Protein AF-A0A7I9VJW5-F1 (afdb_monomer_lite)

Radius of gyration: 20.38 Å; chains: 1; bounding box: 46×22×80 Å

Sequence (158 aa):
MTQLGPAQVALFLAQQGEELVRIWRLARATARPEVFPGLLDGVVAEFFARAGELLARGAPAAEVWRGLGGVVRWPTTVDAAELDAEWVLVEQVLAATCESVNAAPEVSGWLLDAVGGCRLGLRELWKPGAAPEAIVTALVFSSVAPPPSRHGEDDTVS

Structure (mmCIF, N/CA/C/O backbone):
data_AF-A0A7I9VJW5-F1
#
_entry.id   AF-A0A7I9VJW5-F1
#
loop_
_atom_site.group_PDB
_atom_site.id
_atom_site.type_symbol
_atom_site.label_atom_id
_atom_site.label_alt_id
_atom_site.label_comp_id
_atom_site.label_asym_id
_atom_site.label_entity_id
_atom_site.label_seq_id
_atom_site.pdbx_PDB_ins_code
_atom_site.Cartn_x
_atom_site.Cartn_y
_atom_site.Cartn_z
_atom_site.occupancy
_atom_site.B_iso_or_equiv
_atom_site.auth_seq_id
_atom_site.auth_comp_id
_atom_site.auth_asym_id
_atom_site.auth_atom_id
_atom_site.pdbx_PDB_model_num
ATOM 1 N N . MET A 1 1 ? 20.636 9.705 -15.301 1.00 67.19 1 MET A N 1
ATOM 2 C CA . MET A 1 1 ? 20.362 8.526 -14.452 1.00 67.19 1 MET A CA 1
ATOM 3 C C . MET A 1 1 ? 19.255 7.737 -15.125 1.00 67.19 1 MET A C 1
ATOM 5 O O . MET A 1 1 ? 18.286 8.355 -15.545 1.00 67.19 1 MET A O 1
ATOM 9 N N . THR A 1 2 ? 19.424 6.430 -15.320 1.00 89.12 2 THR A N 1
ATOM 10 C CA . THR A 1 2 ? 18.391 5.583 -15.943 1.00 89.12 2 THR A CA 1
ATOM 11 C C . THR A 1 2 ? 17.266 5.349 -14.940 1.00 89.12 2 THR A C 1
ATOM 13 O O . THR A 1 2 ? 17.545 5.069 -13.774 1.00 89.12 2 THR A O 1
ATOM 16 N N . GLN A 1 3 ? 16.015 5.512 -15.366 1.00 95.75 3 GLN A N 1
ATOM 17 C CA . GLN A 1 3 ? 14.849 5.269 -14.516 1.00 95.75 3 GLN A CA 1
ATOM 18 C C . GLN A 1 3 ? 14.603 3.767 -14.342 1.00 95.75 3 GLN A C 1
ATOM 20 O O . GLN A 1 3 ? 14.854 2.985 -15.263 1.00 95.75 3 GLN A O 1
ATOM 25 N N . LEU A 1 4 ? 14.131 3.361 -13.162 1.00 97.19 4 LEU A N 1
ATOM 26 C CA . LEU A 1 4 ? 13.785 1.968 -12.886 1.00 97.19 4 LEU A CA 1
ATOM 27 C C . LEU A 1 4 ? 12.374 1.649 -13.386 1.00 97.19 4 LEU A C 1
ATOM 29 O O . LEU A 1 4 ? 11.415 2.341 -13.050 1.00 97.19 4 LEU A O 1
ATOM 33 N N . GLY A 1 5 ? 12.261 0.586 -14.180 1.00 97.25 5 GLY A N 1
ATOM 34 C CA . GLY A 1 5 ? 10.990 0.098 -14.705 1.00 97.25 5 GLY A CA 1
ATOM 35 C C . GLY A 1 5 ? 10.244 -0.833 -13.736 1.00 97.25 5 GLY A C 1
ATOM 36 O O . GLY A 1 5 ? 10.722 -1.102 -12.627 1.00 97.25 5 GLY A O 1
ATOM 37 N N . PRO A 1 6 ? 9.088 -1.374 -14.166 1.00 97.25 6 PRO A N 1
ATOM 38 C CA . PRO A 1 6 ? 8.205 -2.180 -13.321 1.00 97.25 6 PRO A CA 1
ATOM 39 C C . PRO A 1 6 ? 8.900 -3.369 -12.652 1.00 97.25 6 PRO A C 1
ATOM 41 O O . PRO A 1 6 ? 8.734 -3.580 -11.457 1.00 97.25 6 PRO A O 1
ATOM 44 N N . ALA A 1 7 ? 9.726 -4.118 -13.389 1.00 97.06 7 ALA A N 1
ATOM 45 C CA . ALA A 1 7 ? 10.392 -5.310 -12.863 1.00 97.06 7 ALA A CA 1
ATOM 46 C C . ALA A 1 7 ? 11.398 -4.981 -11.746 1.00 97.06 7 ALA A C 1
ATOM 48 O O . ALA A 1 7 ? 11.451 -5.678 -10.734 1.00 97.06 7 ALA A O 1
ATOM 49 N N . GLN A 1 8 ? 12.184 -3.911 -11.909 1.00 97.88 8 GLN A N 1
ATOM 50 C CA . GLN A 1 8 ? 13.164 -3.490 -10.908 1.00 97.88 8 GLN A CA 1
ATOM 51 C C . GLN A 1 8 ? 12.483 -2.958 -9.644 1.00 97.88 8 GLN A C 1
ATOM 53 O O . GLN A 1 8 ? 12.892 -3.307 -8.539 1.00 97.88 8 GLN A O 1
ATOM 58 N N . VAL A 1 9 ? 11.430 -2.151 -9.798 1.00 97.81 9 VAL A N 1
ATOM 59 C CA . VAL A 1 9 ? 10.673 -1.622 -8.655 1.00 97.81 9 VAL A CA 1
ATOM 60 C C . VAL A 1 9 ? 9.892 -2.733 -7.952 1.00 97.81 9 VAL A C 1
ATOM 62 O O . VAL A 1 9 ? 9.880 -2.784 -6.727 1.00 97.81 9 VAL A O 1
ATOM 65 N N . ALA A 1 10 ? 9.310 -3.679 -8.689 1.00 97.50 10 ALA A N 1
ATOM 66 C CA . ALA A 1 10 ? 8.647 -4.837 -8.100 1.00 97.50 10 ALA A CA 1
ATOM 67 C C . ALA A 1 10 ? 9.604 -5.696 -7.261 1.00 97.50 10 ALA A C 1
ATOM 69 O O . ALA A 1 10 ? 9.269 -6.083 -6.142 1.00 97.50 10 ALA A O 1
ATOM 70 N N . LEU A 1 11 ? 10.817 -5.952 -7.768 1.00 97.06 11 LEU A N 1
ATOM 71 C CA . LEU A 1 11 ? 11.852 -6.652 -7.009 1.00 97.06 11 LEU A CA 1
ATOM 72 C C . LEU A 1 11 ? 12.235 -5.880 -5.740 1.00 97.06 11 LEU A C 1
ATOM 74 O O . LEU A 1 11 ? 12.378 -6.485 -4.679 1.00 97.06 11 LEU A O 1
ATOM 78 N N . PHE A 1 12 ? 12.363 -4.555 -5.836 1.00 97.19 12 PHE A N 1
ATOM 79 C CA . PHE A 1 12 ? 12.625 -3.703 -4.679 1.00 97.19 12 PHE A CA 1
ATOM 80 C C . PHE A 1 12 ? 11.515 -3.825 -3.627 1.00 97.19 12 PHE A C 1
ATOM 82 O O . PHE A 1 12 ? 11.819 -4.074 -2.464 1.00 97.19 12 PHE A O 1
ATOM 89 N N . LEU A 1 13 ? 10.239 -3.722 -4.020 1.00 96.19 13 LEU A N 1
ATOM 90 C CA . LEU A 1 13 ? 9.100 -3.873 -3.105 1.00 96.19 13 LEU A CA 1
ATOM 91 C C . LEU A 1 13 ? 9.092 -5.247 -2.426 1.00 96.19 13 LEU A C 1
ATOM 93 O O . LEU A 1 13 ? 8.867 -5.331 -1.222 1.00 96.19 13 LEU A O 1
ATOM 97 N N . ALA A 1 14 ? 9.401 -6.313 -3.167 1.00 94.25 14 ALA A N 1
ATOM 98 C CA . ALA A 1 14 ? 9.492 -7.660 -2.610 1.00 94.25 14 ALA A CA 1
ATOM 99 C C . ALA A 1 14 ? 10.629 -7.800 -1.582 1.00 94.25 14 ALA A C 1
ATOM 101 O O . ALA A 1 14 ? 10.473 -8.487 -0.576 1.00 94.25 14 ALA A O 1
ATOM 102 N N . GLN A 1 15 ? 11.771 -7.148 -1.813 1.00 96.19 15 GLN A N 1
ATOM 103 C CA . GLN A 1 15 ? 12.934 -7.217 -0.922 1.00 96.19 15 GLN A CA 1
ATOM 104 C C . GLN A 1 15 ? 12.833 -6.281 0.284 1.00 96.19 15 GLN A C 1
ATOM 106 O O . GLN A 1 15 ? 13.380 -6.586 1.339 1.00 96.19 15 GLN A O 1
ATOM 111 N N . GLN A 1 16 ? 12.181 -5.130 0.120 1.00 96.69 16 GLN A N 1
ATOM 112 C CA . GLN A 1 16 ? 12.122 -4.064 1.121 1.00 96.69 16 GLN A CA 1
ATOM 113 C C . GLN A 1 16 ? 10.755 -3.954 1.797 1.00 96.69 16 GLN A C 1
ATOM 115 O O . GLN A 1 16 ? 10.576 -3.081 2.637 1.00 96.69 16 GLN A O 1
ATOM 120 N N . GLY A 1 17 ? 9.792 -4.822 1.475 1.00 95.31 17 GLY A N 1
ATOM 121 C CA . GLY A 1 17 ? 8.421 -4.739 1.986 1.00 95.31 17 GLY A CA 1
ATOM 122 C C . GLY A 1 17 ? 8.341 -4.629 3.511 1.00 95.31 17 GLY A C 1
ATOM 123 O O . GLY A 1 17 ? 7.637 -3.764 4.026 1.00 95.31 17 GLY A O 1
ATOM 124 N N . GLU A 1 18 ? 9.119 -5.429 4.246 1.00 95.00 18 GLU A N 1
ATOM 125 C CA . GLU A 1 18 ? 9.172 -5.344 5.713 1.00 95.00 18 GLU A CA 1
ATOM 126 C C . GLU A 1 18 ? 9.709 -3.994 6.212 1.00 95.00 18 GLU A C 1
ATOM 128 O O . GLU A 1 18 ? 9.175 -3.423 7.167 1.00 95.00 18 GLU A O 1
ATOM 133 N N . GLU A 1 19 ? 10.733 -3.454 5.548 1.00 96.94 19 GLU A N 1
ATOM 134 C CA . GLU A 1 19 ? 11.312 -2.157 5.896 1.00 96.94 19 GLU A CA 1
ATOM 135 C C . GLU A 1 19 ? 10.355 -1.011 5.546 1.00 96.94 19 GLU A C 1
ATOM 137 O O . GLU A 1 19 ? 10.178 -0.092 6.339 1.00 96.94 19 GLU A O 1
ATOM 142 N N . LEU A 1 20 ? 9.637 -1.095 4.425 1.00 97.06 20 LEU A N 1
ATOM 143 C CA . LEU A 1 20 ? 8.604 -0.124 4.057 1.00 97.06 20 LEU A CA 1
ATOM 144 C C . LEU A 1 20 ? 7.466 -0.096 5.085 1.00 97.06 20 LEU A C 1
ATOM 146 O O . LEU A 1 20 ? 7.023 0.981 5.489 1.00 97.06 20 LEU A O 1
ATOM 150 N N . VAL A 1 21 ? 7.045 -1.261 5.592 1.00 95.56 21 VAL A N 1
ATOM 151 C CA . VAL A 1 21 ? 6.089 -1.347 6.709 1.00 95.56 21 VAL A CA 1
ATOM 152 C C . VAL A 1 21 ? 6.665 -0.704 7.972 1.00 95.56 21 VAL A C 1
ATOM 154 O O . VAL A 1 21 ? 5.951 -0.001 8.690 1.00 95.56 21 VAL A O 1
ATOM 157 N N . ARG A 1 22 ? 7.952 -0.914 8.268 1.00 95.56 22 ARG A N 1
ATOM 158 C CA . ARG A 1 22 ? 8.617 -0.300 9.425 1.00 95.56 22 ARG A CA 1
ATOM 159 C C . ARG A 1 22 ? 8.678 1.225 9.310 1.00 95.56 22 ARG A C 1
ATOM 161 O O . ARG A 1 22 ? 8.342 1.907 10.278 1.00 95.56 22 ARG A O 1
ATOM 168 N N . ILE A 1 23 ? 9.053 1.753 8.146 1.00 96.06 23 ILE A N 1
ATOM 169 C CA . ILE A 1 23 ? 9.096 3.193 7.861 1.00 96.06 23 ILE A CA 1
ATOM 170 C C . ILE A 1 23 ? 7.700 3.797 8.004 1.00 96.06 23 ILE A C 1
ATOM 172 O O . ILE A 1 23 ? 7.536 4.807 8.684 1.00 96.06 23 ILE A O 1
ATOM 176 N N . TRP A 1 24 ? 6.678 3.155 7.439 1.00 95.44 24 TRP A N 1
ATOM 177 C CA . TRP A 1 24 ? 5.295 3.604 7.581 1.00 95.44 24 TRP A CA 1
ATOM 178 C C . TRP A 1 24 ? 4.822 3.613 9.042 1.00 95.44 24 TRP A C 1
ATOM 180 O O . TRP A 1 24 ? 4.237 4.599 9.491 1.00 95.44 24 TRP A O 1
ATOM 190 N N . ARG A 1 25 ? 5.125 2.567 9.825 1.00 93.44 25 ARG A N 1
ATOM 191 C CA . ARG A 1 25 ? 4.820 2.536 11.268 1.00 93.44 25 ARG A CA 1
ATOM 192 C C . ARG A 1 25 ? 5.497 3.678 12.022 1.00 93.44 25 ARG A C 1
ATOM 194 O O . ARG A 1 25 ? 4.875 4.268 12.903 1.00 93.44 25 ARG A O 1
ATOM 201 N N . LEU A 1 26 ? 6.749 3.987 11.684 1.00 93.50 26 LEU A N 1
ATOM 202 C CA . LEU A 1 26 ? 7.479 5.106 12.274 1.00 93.50 26 LEU A CA 1
ATOM 203 C C . LEU A 1 26 ? 6.834 6.444 11.894 1.00 93.50 26 LEU A C 1
ATOM 205 O O . LEU A 1 26 ? 6.557 7.249 12.778 1.00 93.50 26 LEU A O 1
ATOM 209 N N . ALA A 1 27 ? 6.519 6.643 10.612 1.00 92.88 27 ALA A N 1
ATOM 210 C CA . ALA A 1 27 ? 5.833 7.838 10.127 1.00 92.88 27 ALA A CA 1
ATOM 211 C C . ALA A 1 27 ? 4.482 8.038 10.830 1.00 92.88 27 ALA A C 1
ATOM 213 O O . ALA A 1 27 ? 4.172 9.148 11.262 1.00 92.88 27 ALA A O 1
ATOM 214 N N . ARG A 1 28 ? 3.714 6.959 11.042 1.00 90.94 28 ARG A N 1
ATOM 215 C CA . ARG A 1 28 ? 2.482 6.990 11.844 1.00 90.94 28 ARG A CA 1
ATOM 216 C C . ARG A 1 28 ? 2.754 7.431 13.276 1.00 90.94 28 ARG A C 1
ATOM 218 O O . ARG A 1 28 ? 2.099 8.357 13.739 1.00 90.94 28 ARG A O 1
ATOM 225 N N . ALA A 1 29 ? 3.692 6.783 13.964 1.00 89.88 29 ALA A N 1
ATOM 226 C CA . ALA A 1 29 ? 3.999 7.088 15.360 1.00 89.88 29 ALA A CA 1
ATOM 227 C C . ALA A 1 29 ? 4.460 8.543 15.550 1.00 89.88 29 ALA A C 1
ATOM 229 O O . ALA A 1 29 ? 4.173 9.149 16.577 1.00 89.88 29 ALA A O 1
ATOM 230 N N . THR A 1 30 ? 5.146 9.114 14.556 1.00 89.81 30 THR A N 1
ATOM 231 C CA . THR A 1 30 ? 5.538 10.528 14.553 1.00 89.81 30 THR A CA 1
ATOM 232 C C . THR A 1 30 ? 4.364 11.460 14.261 1.00 89.81 30 THR A C 1
ATOM 234 O O . THR A 1 30 ? 4.232 12.485 14.922 1.00 89.81 30 THR A O 1
ATOM 237 N N . ALA A 1 31 ? 3.521 11.130 13.281 1.00 88.00 31 ALA A N 1
ATOM 238 C CA . ALA A 1 31 ? 2.410 11.987 12.879 1.00 88.00 31 ALA A CA 1
ATOM 239 C C . ALA A 1 31 ? 1.251 11.983 13.888 1.00 88.00 31 ALA A C 1
ATOM 241 O O . ALA A 1 31 ? 0.538 12.978 13.988 1.00 88.00 31 ALA A O 1
ATOM 242 N N . ARG A 1 32 ? 1.032 10.855 14.576 1.00 83.94 32 ARG A N 1
ATOM 243 C CA . ARG A 1 32 ? -0.141 10.583 15.423 1.00 83.94 32 ARG A CA 1
ATOM 244 C C . ARG A 1 32 ? 0.229 9.691 16.622 1.00 83.94 32 ARG A C 1
ATOM 246 O O . ARG A 1 32 ? -0.138 8.512 16.642 1.00 83.94 32 ARG A O 1
ATOM 253 N N . PRO A 1 33 ? 0.993 10.200 17.604 1.00 76.38 33 PRO A N 1
ATOM 254 C CA . PRO A 1 33 ? 1.462 9.405 18.744 1.00 76.38 33 PRO A CA 1
ATOM 255 C C . PRO A 1 33 ? 0.332 8.910 19.664 1.00 76.38 33 PRO A C 1
ATOM 257 O O . PRO A 1 33 ? 0.498 7.911 20.361 1.00 76.38 33 PRO A O 1
ATOM 260 N N . GLU A 1 34 ? -0.813 9.588 19.665 1.00 76.81 34 GLU A N 1
ATOM 261 C CA . GLU A 1 34 ? -2.002 9.268 20.463 1.00 76.81 34 GLU A CA 1
ATOM 262 C C . GLU A 1 34 ? -2.936 8.215 19.842 1.00 76.81 34 GLU A C 1
ATOM 264 O O . GLU A 1 34 ? -3.827 7.710 20.528 1.00 76.81 34 GLU A O 1
ATOM 269 N N . VAL A 1 35 ? -2.756 7.867 18.563 1.00 72.19 35 VAL A N 1
ATOM 270 C CA . VAL A 1 35 ? -3.654 6.941 17.855 1.00 72.19 35 VAL A CA 1
ATOM 271 C C . VAL A 1 35 ? -3.297 5.488 18.154 1.00 72.19 35 VAL A C 1
ATOM 273 O O . VAL A 1 35 ? -2.128 5.099 18.194 1.00 72.19 35 VAL A O 1
ATOM 276 N N . PHE A 1 36 ? -4.331 4.660 18.337 1.00 65.44 36 PHE A N 1
ATOM 277 C CA . PHE A 1 36 ? -4.177 3.242 18.644 1.00 65.44 36 PHE A CA 1
ATOM 278 C C . PHE A 1 36 ? -3.330 2.524 17.573 1.00 65.44 36 PHE A C 1
ATOM 280 O O . PHE A 1 36 ? -3.697 2.501 16.394 1.00 65.44 36 PHE A O 1
ATOM 287 N N . PRO A 1 37 ? -2.203 1.899 17.952 1.00 67.38 37 PRO A N 1
ATOM 288 C CA . PRO A 1 37 ? -1.320 1.262 16.991 1.00 67.38 37 PRO A CA 1
ATOM 289 C C . PRO A 1 37 ? -1.947 -0.003 16.396 1.00 67.38 37 PRO A C 1
ATOM 291 O O . PRO A 1 37 ? -2.530 -0.844 17.087 1.00 67.38 37 PRO A O 1
ATOM 294 N N . GLY A 1 38 ? -1.735 -0.195 15.096 1.00 71.00 38 GLY A N 1
ATOM 295 C CA . GLY A 1 38 ? -2.053 -1.455 14.430 1.00 71.00 38 GLY A CA 1
ATOM 296 C C . GLY A 1 38 ? -3.368 -1.488 13.660 1.00 71.00 38 GLY A C 1
ATOM 297 O O . GLY A 1 38 ? -3.791 -2.583 13.300 1.00 71.00 38 GLY A O 1
ATOM 298 N N . LEU A 1 39 ? -3.998 -0.335 13.402 1.00 81.56 39 LEU A N 1
ATOM 299 C CA . LEU A 1 39 ? -5.261 -0.224 12.660 1.00 81.56 39 LEU A CA 1
ATOM 300 C C . LEU A 1 39 ? -5.215 -0.992 11.327 1.00 81.56 39 LEU A C 1
ATOM 302 O O . LEU A 1 39 ? -6.031 -1.886 11.114 1.00 81.56 39 LEU A O 1
ATOM 306 N N . LEU A 1 40 ? -4.214 -0.714 10.480 1.00 88.38 40 LEU A N 1
ATOM 307 C CA . LEU A 1 40 ? -4.061 -1.322 9.146 1.00 88.38 40 LEU A CA 1
ATOM 308 C C . LEU A 1 40 ? -2.795 -2.168 8.974 1.00 88.38 40 LEU A C 1
ATOM 310 O O . LEU A 1 40 ? -2.394 -2.447 7.852 1.00 88.38 40 LEU A O 1
ATOM 314 N N . ASP A 1 41 ? -2.136 -2.582 10.055 1.00 88.38 41 ASP A N 1
ATOM 315 C CA . ASP A 1 41 ? -0.811 -3.215 9.964 1.00 88.38 41 ASP A CA 1
ATOM 316 C C . ASP A 1 41 ? -0.783 -4.476 9.094 1.00 88.38 41 ASP A C 1
ATOM 318 O O . ASP A 1 41 ? 0.142 -4.649 8.302 1.00 88.38 41 ASP A O 1
ATOM 322 N N . GLY A 1 42 ? -1.794 -5.341 9.218 1.00 86.12 42 GLY A N 1
ATOM 323 C CA . GLY A 1 42 ? -1.895 -6.541 8.386 1.00 86.12 42 GLY A CA 1
ATOM 324 C C . GLY A 1 42 ? -2.213 -6.219 6.925 1.00 86.12 42 GLY A C 1
ATOM 325 O O . GLY A 1 42 ? -1.702 -6.876 6.028 1.00 86.12 42 GLY A O 1
ATOM 326 N N . VAL A 1 43 ? -3.021 -5.183 6.691 1.00 90.19 43 VAL A N 1
ATOM 327 C CA . VAL A 1 43 ? -3.435 -4.750 5.348 1.00 90.19 43 VAL A CA 1
ATOM 328 C C . VAL A 1 43 ? -2.290 -4.068 4.600 1.00 90.19 43 VAL A C 1
ATOM 330 O O . VAL A 1 43 ? -2.097 -4.321 3.416 1.00 90.19 43 VAL A O 1
ATOM 333 N N . VAL A 1 44 ? -1.505 -3.227 5.275 1.00 93.12 44 VAL A N 1
ATOM 334 C CA . VAL A 1 44 ? -0.384 -2.511 4.651 1.00 93.12 44 VAL A CA 1
ATOM 335 C C . VAL A 1 44 ? 0.774 -3.449 4.321 1.00 93.12 44 VAL A C 1
ATOM 337 O O . VAL A 1 44 ? 1.393 -3.299 3.270 1.00 93.12 44 VAL A O 1
ATOM 340 N N . ALA A 1 45 ? 1.038 -4.449 5.165 1.00 92.00 45 ALA A N 1
ATOM 341 C CA . ALA A 1 45 ? 2.023 -5.480 4.849 1.00 92.00 45 ALA A CA 1
ATOM 342 C C . ALA A 1 45 ? 1.640 -6.265 3.582 1.00 92.00 45 ALA A C 1
ATOM 344 O O . ALA A 1 45 ? 2.460 -6.391 2.672 1.00 92.00 45 ALA A O 1
ATOM 345 N N . GLU A 1 46 ? 0.386 -6.719 3.488 1.00 92.75 46 GLU A N 1
ATOM 346 C CA . GLU A 1 46 ? -0.107 -7.405 2.288 1.00 92.75 46 GLU A CA 1
ATOM 347 C C . GLU A 1 46 ? -0.087 -6.489 1.061 1.00 92.75 46 GLU A C 1
ATOM 349 O O . GLU A 1 46 ? 0.285 -6.919 -0.030 1.00 92.75 46 GLU A O 1
ATOM 354 N N . PHE A 1 47 ? -0.447 -5.214 1.228 1.00 95.19 47 PHE A N 1
ATOM 355 C CA . PHE A 1 47 ? -0.455 -4.246 0.137 1.00 95.19 47 PHE A CA 1
ATOM 356 C C . PHE A 1 47 ? 0.902 -4.177 -0.572 1.00 95.19 47 PHE A C 1
ATOM 358 O O . PHE A 1 47 ? 0.936 -4.275 -1.796 1.00 95.19 47 PHE A O 1
ATOM 365 N N . PHE A 1 48 ? 2.017 -4.060 0.160 1.00 95.88 48 PHE A N 1
ATOM 366 C CA . PHE A 1 48 ? 3.342 -3.988 -0.467 1.00 95.88 48 PHE A CA 1
ATOM 367 C C . PHE A 1 48 ? 3.709 -5.272 -1.216 1.00 95.88 48 PHE A C 1
ATOM 369 O O . PHE A 1 48 ? 4.205 -5.199 -2.343 1.00 95.88 48 PHE A O 1
ATOM 376 N N . ALA A 1 49 ? 3.429 -6.436 -0.622 1.00 93.75 49 ALA A N 1
ATOM 377 C CA . ALA A 1 49 ? 3.687 -7.728 -1.253 1.00 93.75 49 ALA A CA 1
ATOM 378 C C . ALA A 1 49 ? 2.889 -7.875 -2.559 1.00 93.75 49 ALA A C 1
ATOM 380 O O . ALA A 1 49 ? 3.447 -8.158 -3.623 1.00 93.75 49 ALA A O 1
ATOM 381 N N . ARG A 1 50 ? 1.586 -7.593 -2.492 1.00 94.88 50 ARG A N 1
ATOM 382 C CA . ARG A 1 50 ? 0.661 -7.705 -3.618 1.00 94.88 50 ARG A CA 1
ATOM 383 C C . ARG A 1 50 ? 0.935 -6.676 -4.713 1.00 94.88 50 ARG A C 1
ATOM 385 O O . ARG A 1 50 ? 0.877 -7.013 -5.894 1.00 94.88 50 ARG A O 1
ATOM 392 N N . ALA A 1 51 ? 1.253 -5.435 -4.344 1.00 96.56 51 ALA A N 1
ATOM 393 C CA . ALA A 1 51 ? 1.633 -4.393 -5.291 1.00 96.56 51 ALA A CA 1
ATOM 394 C C . ALA A 1 51 ? 2.892 -4.795 -6.071 1.00 96.56 51 ALA A C 1
ATOM 396 O O . ALA A 1 51 ? 2.906 -4.676 -7.293 1.00 96.56 51 ALA A O 1
ATOM 397 N N . GLY A 1 52 ? 3.907 -5.341 -5.390 1.00 96.62 52 GLY A N 1
ATOM 398 C CA . GLY A 1 52 ? 5.105 -5.877 -6.036 1.00 96.62 52 GLY A CA 1
ATOM 399 C C . GLY A 1 52 ? 4.792 -7.003 -7.027 1.00 96.62 52 GLY A C 1
ATOM 400 O O . GLY A 1 52 ? 5.228 -6.943 -8.176 1.00 96.62 52 GLY A O 1
ATOM 401 N N . GLU A 1 53 ? 3.994 -7.998 -6.625 1.00 96.94 53 GLU A N 1
ATOM 402 C CA . GLU A 1 53 ? 3.613 -9.116 -7.504 1.00 96.94 53 GLU A CA 1
ATOM 403 C C . GLU A 1 53 ? 2.869 -8.636 -8.761 1.00 96.94 53 GLU A C 1
ATOM 405 O O . GLU A 1 53 ? 3.216 -9.008 -9.887 1.00 96.94 53 GLU A O 1
ATOM 410 N N . LEU A 1 54 ? 1.846 -7.797 -8.585 1.00 97.50 54 LEU A N 1
ATOM 411 C CA . LEU A 1 54 ? 1.009 -7.324 -9.686 1.00 97.50 54 LEU A CA 1
ATOM 412 C C . LEU A 1 54 ? 1.772 -6.385 -10.623 1.00 97.50 54 LEU A C 1
ATOM 414 O O . LEU A 1 54 ? 1.619 -6.490 -11.842 1.00 97.50 54 LEU A O 1
ATOM 418 N N . LEU A 1 55 ? 2.654 -5.543 -10.079 1.00 97.69 55 LEU A N 1
ATOM 419 C CA . LEU A 1 55 ? 3.530 -4.688 -10.872 1.00 97.69 55 LEU A CA 1
ATOM 420 C C . LEU A 1 55 ? 4.508 -5.517 -11.719 1.00 97.69 55 LEU A C 1
ATOM 422 O O . LEU A 1 55 ? 4.675 -5.232 -12.905 1.00 97.69 55 LEU A O 1
ATOM 426 N N . ALA A 1 56 ? 5.100 -6.582 -11.160 1.00 97.25 56 ALA A N 1
ATOM 427 C CA . ALA A 1 56 ? 5.985 -7.487 -11.904 1.00 97.25 56 ALA A CA 1
ATOM 428 C C . ALA A 1 56 ? 5.277 -8.165 -13.085 1.00 97.25 56 ALA A C 1
ATOM 430 O O . ALA A 1 56 ? 5.891 -8.435 -14.117 1.00 97.25 56 ALA A O 1
ATOM 431 N N . ARG A 1 57 ? 3.980 -8.443 -12.932 1.00 96.94 57 ARG A N 1
ATOM 432 C CA . ARG A 1 57 ? 3.142 -9.094 -13.945 1.00 96.94 57 ARG A CA 1
ATOM 433 C C . ARG A 1 57 ? 2.528 -8.121 -14.953 1.00 96.94 57 ARG A C 1
ATOM 435 O O . ARG A 1 57 ? 1.900 -8.578 -15.905 1.00 96.94 57 ARG A O 1
ATOM 442 N N . GLY A 1 58 ? 2.675 -6.811 -14.747 1.00 96.50 58 GLY A N 1
ATOM 443 C CA . GLY A 1 58 ? 2.021 -5.787 -15.565 1.00 96.50 58 GLY A CA 1
ATOM 444 C C . GLY A 1 58 ? 0.496 -5.770 -15.416 1.00 96.50 58 GLY A C 1
ATOM 445 O O . GLY A 1 58 ? -0.208 -5.418 -16.360 1.00 96.50 58 GLY A O 1
ATOM 446 N N . ALA A 1 59 ? -0.025 -6.189 -14.260 1.00 97.44 59 ALA A N 1
ATOM 447 C CA . ALA A 1 59 ? -1.457 -6.184 -13.990 1.00 97.44 59 ALA A CA 1
ATOM 448 C C . ALA A 1 59 ? -1.973 -4.758 -13.690 1.00 97.44 59 ALA A C 1
ATOM 450 O O . ALA A 1 59 ? -1.201 -3.888 -13.275 1.00 97.44 59 ALA A O 1
ATOM 451 N N . PRO A 1 60 ? -3.276 -4.482 -13.869 1.00 96.69 60 PRO A N 1
ATOM 452 C CA . PRO A 1 60 ? -3.879 -3.209 -13.479 1.00 96.69 60 PRO A CA 1
ATOM 453 C C . PRO A 1 60 ? -3.777 -2.942 -11.969 1.00 96.69 60 PRO A C 1
ATOM 455 O O . PRO A 1 60 ? -4.049 -3.826 -11.157 1.00 96.69 60 PRO A O 1
ATOM 458 N N . ALA A 1 61 ? -3.501 -1.692 -11.585 1.00 96.44 61 ALA A N 1
ATOM 459 C CA . ALA A 1 61 ? -3.409 -1.266 -10.182 1.00 96.44 61 ALA A CA 1
ATOM 460 C C . ALA A 1 61 ? -4.677 -1.583 -9.362 1.00 96.44 61 ALA A C 1
ATOM 462 O O . ALA A 1 61 ? -4.598 -1.952 -8.191 1.00 96.44 61 ALA A O 1
ATOM 463 N N . ALA A 1 62 ? -5.856 -1.522 -9.991 1.00 92.75 62 ALA A N 1
ATOM 464 C CA . ALA A 1 62 ? -7.138 -1.834 -9.355 1.00 92.75 62 ALA A CA 1
ATOM 465 C C . ALA A 1 62 ? -7.238 -3.282 -8.825 1.00 92.75 62 ALA A C 1
ATOM 467 O O . ALA A 1 62 ? -8.031 -3.556 -7.925 1.00 92.75 62 ALA A O 1
ATOM 468 N N . GLU A 1 63 ? -6.440 -4.219 -9.348 1.00 92.94 63 GLU A N 1
ATOM 469 C CA . GLU A 1 63 ? -6.416 -5.604 -8.859 1.00 92.94 63 GLU A CA 1
ATOM 470 C C . GLU A 1 63 ? -5.724 -5.762 -7.500 1.00 92.94 63 GLU A C 1
ATOM 472 O O . GLU A 1 63 ? -5.916 -6.788 -6.833 1.00 92.94 63 GLU A O 1
ATOM 477 N N . VAL A 1 64 ? -4.958 -4.754 -7.060 1.00 94.06 64 VAL A N 1
ATOM 478 C CA . VAL A 1 64 ? -4.371 -4.738 -5.715 1.00 94.06 64 VAL A CA 1
ATOM 479 C C . VAL A 1 64 ? -5.496 -4.805 -4.693 1.00 94.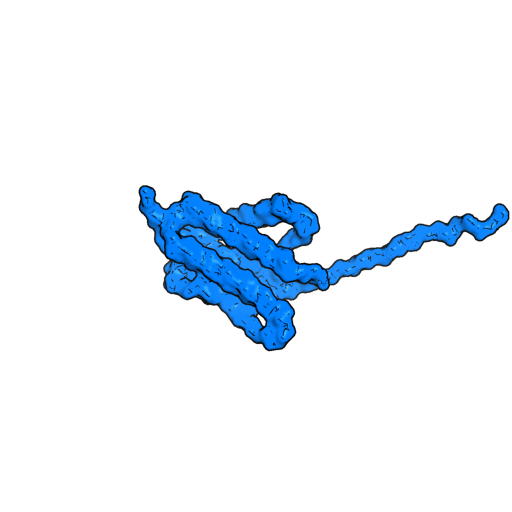06 64 VAL A C 1
ATOM 481 O O . VAL A 1 64 ? -5.539 -5.760 -3.927 1.00 94.06 64 VAL A O 1
ATOM 484 N N . TRP A 1 65 ? -6.466 -3.886 -4.759 1.00 90.94 65 TRP A N 1
ATOM 485 C CA . TRP A 1 65 ? -7.613 -3.875 -3.848 1.00 90.94 65 TRP A CA 1
ATOM 486 C C . TRP A 1 65 ? -8.405 -5.187 -3.887 1.00 90.94 65 TRP A C 1
ATOM 488 O O . TRP A 1 65 ? -8.678 -5.768 -2.842 1.00 90.94 65 TRP A O 1
ATOM 498 N N . ARG A 1 66 ? -8.719 -5.698 -5.084 1.00 87.69 66 ARG A N 1
ATOM 499 C CA . ARG A 1 66 ? -9.621 -6.854 -5.247 1.00 87.69 66 ARG A CA 1
ATOM 500 C C . ARG A 1 66 ? -9.159 -8.140 -4.570 1.00 87.69 66 ARG A C 1
ATOM 502 O O . ARG A 1 66 ? -9.975 -8.985 -4.222 1.00 87.69 66 ARG A O 1
ATOM 509 N N . GLY A 1 67 ? -7.852 -8.313 -4.408 1.00 83.31 67 GLY A N 1
ATOM 510 C CA . GLY A 1 67 ? -7.302 -9.457 -3.680 1.00 83.31 67 GLY A CA 1
ATOM 511 C C . GLY A 1 67 ? -6.504 -9.056 -2.454 1.00 83.31 67 GLY A C 1
ATOM 512 O O . GLY A 1 67 ? -5.689 -9.849 -1.996 1.00 83.31 67 GLY A O 1
ATOM 513 N N . LEU A 1 68 ? -6.698 -7.835 -1.953 1.00 86.94 68 LEU A N 1
ATOM 514 C CA . LEU A 1 68 ? -6.078 -7.406 -0.714 1.00 86.94 68 LEU A CA 1
ATOM 515 C C . LEU A 1 68 ? -6.729 -8.167 0.439 1.00 86.94 68 LEU A C 1
ATOM 517 O O . LEU A 1 68 ? -7.942 -8.090 0.633 1.00 86.94 68 LEU A O 1
ATOM 521 N N . GLY A 1 69 ? -5.910 -8.903 1.182 1.00 82.69 69 GLY A N 1
ATOM 522 C CA . GLY A 1 69 ? -6.306 -9.619 2.385 1.00 82.69 69 GLY A CA 1
ATOM 523 C C . GLY A 1 69 ? -5.548 -9.085 3.588 1.00 82.69 69 GLY A C 1
ATOM 524 O O . GLY A 1 69 ? -4.378 -8.738 3.502 1.00 82.69 69 GLY A O 1
ATOM 525 N N . GLY A 1 70 ? -6.189 -9.003 4.745 1.00 81.00 70 GLY A N 1
ATOM 526 C CA . GLY A 1 70 ? -5.469 -8.570 5.932 1.00 81.00 70 GLY A CA 1
ATOM 527 C C . GLY A 1 70 ? -6.347 -8.414 7.148 1.00 81.00 70 GLY A C 1
ATOM 528 O O . GLY A 1 70 ? -7.576 -8.400 7.066 1.00 81.00 70 GLY A O 1
ATOM 529 N N . VAL A 1 71 ? -5.670 -8.298 8.286 1.00 79.06 71 VAL A N 1
ATOM 530 C CA . VAL A 1 71 ? -6.298 -8.005 9.566 1.00 79.06 71 VAL A CA 1
ATOM 531 C C . VAL A 1 71 ? -6.390 -6.497 9.739 1.00 79.06 71 VAL A C 1
ATOM 533 O O . VAL A 1 71 ? -5.365 -5.811 9.761 1.00 79.06 71 VAL A O 1
ATOM 536 N N . VAL A 1 72 ? -7.614 -6.007 9.918 1.00 78.56 72 VAL A N 1
ATOM 537 C CA . VAL A 1 72 ? -7.883 -4.641 10.383 1.00 78.56 72 VAL A CA 1
ATOM 538 C C . VAL A 1 72 ? -8.243 -4.702 11.857 1.00 78.56 72 VAL A C 1
ATOM 540 O O . VAL A 1 72 ? -9.143 -5.451 12.241 1.00 78.56 72 VAL A O 1
ATOM 543 N N . ARG A 1 73 ? -7.546 -3.934 12.697 1.00 76.50 73 ARG A N 1
ATOM 544 C CA . ARG A 1 73 ? -7.904 -3.805 14.115 1.00 76.50 73 ARG A CA 1
ATOM 545 C C . ARG A 1 73 ? -8.896 -2.678 14.266 1.00 76.50 73 ARG A C 1
ATOM 547 O O . ARG A 1 73 ? -8.552 -1.534 14.016 1.00 76.50 73 ARG A O 1
ATOM 554 N N . TRP A 1 74 ? -10.104 -3.001 14.694 1.00 72.00 74 TRP A N 1
ATOM 555 C CA . TRP A 1 74 ? -11.232 -2.092 14.589 1.00 72.00 74 TRP A CA 1
ATOM 556 C C . TRP A 1 74 ? -11.739 -1.648 15.967 1.00 72.00 74 TRP A C 1
ATOM 558 O O . TRP A 1 74 ? -12.485 -2.389 16.613 1.00 72.00 74 TRP A O 1
ATOM 568 N N . PRO A 1 75 ? -11.341 -0.458 16.445 1.00 66.19 75 PRO A N 1
ATOM 569 C CA . PRO A 1 75 ? -11.998 0.203 17.565 1.00 66.19 75 PRO A CA 1
ATOM 570 C C . PRO A 1 75 ? -13.456 0.547 17.243 1.00 66.19 75 PRO A C 1
ATOM 572 O O . PRO A 1 75 ? -13.794 0.932 16.126 1.00 66.19 75 PRO A O 1
ATOM 575 N N . THR A 1 76 ? -14.329 0.480 18.245 1.00 64.12 76 THR A N 1
ATOM 576 C CA . THR A 1 76 ? -15.764 0.798 18.112 1.00 64.12 76 THR A CA 1
ATOM 577 C C . THR A 1 76 ? -16.061 2.262 17.760 1.00 64.12 76 THR A C 1
ATOM 579 O O . THR A 1 76 ? -17.211 2.590 17.483 1.00 64.12 76 THR A O 1
ATOM 582 N N . THR A 1 77 ? -15.053 3.138 17.773 1.00 66.38 77 THR A N 1
ATOM 583 C CA . THR A 1 77 ? -15.172 4.585 17.530 1.00 66.38 77 THR A CA 1
ATOM 584 C C . THR A 1 77 ? -14.247 5.104 16.424 1.00 66.38 77 THR A C 1
ATOM 586 O O . THR A 1 77 ? -14.033 6.310 16.371 1.00 66.38 77 THR A O 1
ATOM 589 N N . VAL A 1 78 ? -13.665 4.243 15.575 1.00 68.94 78 VAL A N 1
ATOM 590 C CA . VAL A 1 78 ? -12.779 4.722 14.493 1.00 68.94 78 VAL A CA 1
ATOM 591 C C . VAL A 1 78 ? -13.535 5.639 13.543 1.00 68.94 78 VAL A C 1
ATOM 593 O O . VAL A 1 78 ? -14.536 5.240 12.944 1.00 68.94 78 VAL A O 1
ATOM 596 N N . ASP A 1 79 ? -13.003 6.846 13.374 1.00 73.38 79 ASP A N 1
ATOM 597 C CA . ASP A 1 79 ? -13.418 7.782 12.337 1.00 73.38 79 ASP A CA 1
ATOM 598 C C . ASP A 1 79 ? -12.813 7.360 10.984 1.00 73.38 79 ASP A C 1
ATOM 600 O O . ASP A 1 79 ? -11.643 6.980 10.892 1.00 73.38 79 ASP A O 1
ATOM 604 N N . ALA A 1 80 ? -13.588 7.473 9.904 1.00 75.69 80 ALA A N 1
ATOM 605 C CA . ALA A 1 80 ? -13.108 7.292 8.534 1.00 75.69 80 ALA A CA 1
ATOM 606 C C . ALA A 1 80 ? -11.878 8.169 8.223 1.00 75.69 80 ALA A C 1
ATOM 608 O O . ALA A 1 80 ? -11.044 7.791 7.396 1.00 75.69 80 ALA A O 1
ATOM 609 N N . ALA A 1 81 ? -11.740 9.314 8.899 1.00 81.06 81 ALA A N 1
ATOM 610 C CA . ALA A 1 81 ? -10.561 10.170 8.813 1.00 81.06 81 ALA A CA 1
ATOM 611 C C . ALA A 1 81 ? -9.272 9.487 9.312 1.00 81.06 81 ALA A C 1
ATOM 613 O O . ALA A 1 81 ? -8.210 9.684 8.721 1.00 81.06 81 ALA A O 1
ATOM 614 N N . GLU A 1 82 ? -9.338 8.647 10.353 1.00 82.62 82 GLU A N 1
ATOM 615 C CA . GLU A 1 82 ? -8.155 7.959 10.893 1.00 82.62 82 GLU A CA 1
ATOM 616 C C . GLU A 1 82 ? -7.589 6.945 9.899 1.00 82.62 82 GLU A C 1
ATOM 618 O O . GLU A 1 82 ? -6.371 6.819 9.762 1.00 82.62 82 GLU A O 1
ATOM 623 N N . LEU A 1 83 ? -8.474 6.258 9.180 1.00 83.12 83 LEU A N 1
ATOM 624 C CA . LEU A 1 83 ? -8.128 5.272 8.156 1.00 83.12 83 LEU A CA 1
ATOM 625 C C . LEU A 1 83 ? -7.605 5.934 6.892 1.00 83.12 83 LEU A C 1
ATOM 627 O O . LEU A 1 83 ? -6.673 5.434 6.268 1.00 83.12 83 LEU A O 1
ATOM 631 N N . ASP A 1 84 ? -8.188 7.069 6.519 1.00 87.44 84 ASP A N 1
ATOM 632 C CA . ASP A 1 84 ? -7.678 7.855 5.406 1.00 87.44 84 ASP A CA 1
ATOM 633 C C . ASP A 1 84 ? -6.251 8.329 5.683 1.00 87.44 84 ASP A C 1
ATOM 635 O O . ASP A 1 84 ? -5.371 8.188 4.836 1.00 87.44 84 ASP A O 1
ATOM 639 N N . ALA A 1 85 ? -5.999 8.794 6.907 1.00 89.62 85 ALA A N 1
ATOM 640 C CA . ALA A 1 85 ? -4.674 9.202 7.340 1.00 89.62 85 ALA A CA 1
ATOM 641 C C . ALA A 1 85 ? -3.656 8.044 7.323 1.00 89.62 85 ALA A C 1
ATOM 643 O O . ALA A 1 85 ? -2.482 8.280 7.045 1.00 89.62 85 ALA A O 1
ATOM 644 N N . GLU A 1 86 ? -4.072 6.790 7.545 1.00 91.12 86 GLU A N 1
ATOM 645 C CA . GLU A 1 86 ? -3.187 5.631 7.350 1.00 91.12 86 GLU A CA 1
ATOM 646 C C . GLU A 1 86 ? -2.729 5.490 5.897 1.00 91.12 86 GLU A C 1
ATOM 648 O O . GLU A 1 86 ? -1.538 5.300 5.643 1.00 91.12 86 GLU A O 1
ATOM 653 N N . TRP A 1 87 ? -3.656 5.609 4.945 1.00 93.56 87 TRP A N 1
ATOM 654 C CA . TRP A 1 87 ? -3.352 5.493 3.519 1.00 93.56 87 TRP A CA 1
ATOM 655 C C . TRP A 1 87 ? -2.562 6.683 2.984 1.00 93.56 87 TRP A C 1
ATOM 657 O O . TRP A 1 87 ? -1.694 6.486 2.140 1.00 93.56 87 TRP A O 1
ATOM 667 N N . VAL A 1 88 ? -2.792 7.889 3.509 1.00 94.88 88 VAL A N 1
ATOM 668 C CA . VAL A 1 88 ? -1.959 9.064 3.201 1.00 94.88 88 VAL A CA 1
ATOM 669 C C . VAL A 1 88 ? -0.500 8.810 3.587 1.00 94.88 88 VAL A C 1
ATOM 671 O O . VAL A 1 88 ? 0.404 9.151 2.829 1.00 94.88 88 VAL A O 1
ATOM 674 N N . LEU A 1 89 ? -0.243 8.163 4.727 1.00 95.38 89 LEU A N 1
ATOM 675 C CA . LEU A 1 89 ? 1.124 7.805 5.112 1.00 95.38 89 LEU A CA 1
ATOM 676 C C . LEU A 1 89 ? 1.722 6.737 4.186 1.00 95.38 89 LEU A C 1
ATOM 678 O O . LEU A 1 89 ? 2.897 6.829 3.846 1.00 95.38 89 LEU A O 1
ATOM 682 N N . VAL A 1 90 ? 0.938 5.742 3.751 1.00 96.69 90 VAL A N 1
ATOM 683 C CA . VAL A 1 90 ? 1.400 4.754 2.753 1.00 96.69 90 VAL A CA 1
ATOM 684 C C . VAL A 1 90 ? 1.762 5.446 1.434 1.00 96.69 90 VAL A C 1
ATOM 686 O O . VAL A 1 90 ? 2.815 5.162 0.866 1.00 96.69 90 VAL A O 1
ATOM 689 N N . GLU A 1 91 ? 0.926 6.382 0.979 1.00 97.69 91 GLU A N 1
ATOM 690 C CA . GLU A 1 91 ? 1.153 7.196 -0.219 1.00 97.69 91 GLU A CA 1
ATOM 691 C C . GLU A 1 91 ? 2.476 7.968 -0.126 1.00 97.69 91 GLU A C 1
ATOM 693 O O . GLU A 1 91 ? 3.304 7.893 -1.032 1.00 97.69 91 GLU A O 1
ATOM 698 N N . GLN A 1 92 ? 2.719 8.644 1.001 1.00 97.50 92 GLN A N 1
ATOM 699 C CA . GLN A 1 92 ? 3.953 9.395 1.248 1.00 97.50 92 GLN A CA 1
ATOM 700 C C . GLN A 1 92 ? 5.191 8.495 1.264 1.00 97.50 92 GLN A C 1
ATOM 702 O O . GLN A 1 92 ? 6.210 8.839 0.664 1.00 97.50 92 GLN A O 1
ATOM 707 N N . VAL A 1 93 ? 5.106 7.331 1.917 1.00 97.25 93 VAL A N 1
ATOM 708 C CA . VAL A 1 93 ? 6.201 6.352 1.943 1.00 97.25 93 VAL A CA 1
ATOM 709 C C . VAL A 1 93 ? 6.508 5.848 0.536 1.00 97.25 93 VAL A C 1
ATOM 711 O O . VAL A 1 93 ? 7.676 5.807 0.149 1.00 97.25 93 VAL A O 1
ATOM 714 N N . LEU A 1 94 ? 5.489 5.510 -0.258 1.00 97.25 94 LEU A N 1
ATOM 715 C CA . LEU A 1 94 ? 5.683 5.075 -1.64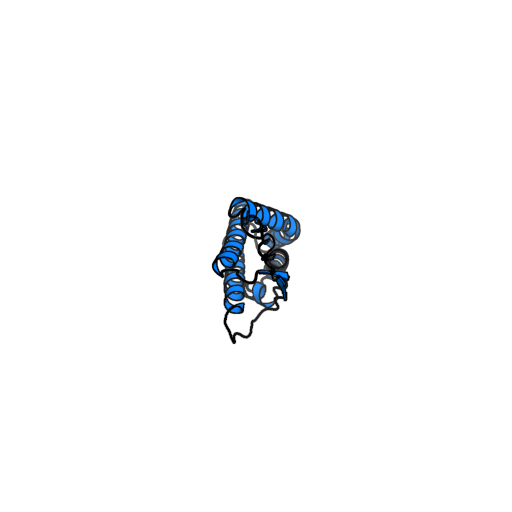0 1.00 97.25 94 LEU A CA 1
ATOM 716 C C . LEU A 1 94 ? 6.236 6.179 -2.539 1.00 97.25 94 LEU A C 1
ATOM 718 O O . LEU A 1 94 ? 7.137 5.901 -3.326 1.00 97.25 94 LEU A O 1
ATOM 722 N N . ALA A 1 9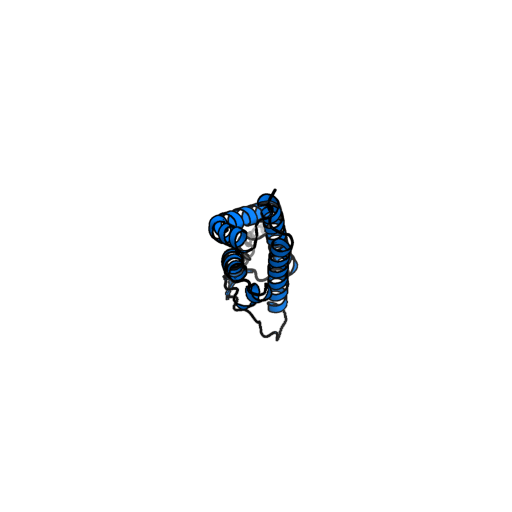5 ? 5.744 7.411 -2.415 1.00 97.56 95 ALA A N 1
ATOM 723 C CA . ALA A 1 95 ? 6.240 8.541 -3.194 1.00 97.56 95 ALA A CA 1
ATOM 724 C C . ALA A 1 95 ? 7.733 8.784 -2.919 1.00 97.56 95 ALA A C 1
ATOM 726 O O . ALA A 1 95 ? 8.534 8.808 -3.855 1.00 97.56 95 ALA A O 1
ATOM 727 N N . ALA A 1 96 ? 8.122 8.847 -1.640 1.00 97.38 96 ALA A N 1
ATOM 728 C CA . ALA A 1 96 ? 9.520 8.998 -1.237 1.00 97.38 96 ALA A CA 1
ATOM 729 C C . ALA A 1 96 ? 10.390 7.810 -1.688 1.00 97.38 96 ALA A C 1
ATOM 731 O O . ALA A 1 96 ? 11.528 7.989 -2.121 1.00 97.38 96 ALA A O 1
ATOM 732 N N . THR A 1 97 ? 9.846 6.591 -1.640 1.00 96.31 97 THR A N 1
ATOM 733 C CA . THR A 1 97 ? 10.527 5.384 -2.127 1.00 96.31 97 THR A CA 1
ATOM 734 C C . THR A 1 97 ? 10.776 5.455 -3.631 1.00 96.31 97 THR A C 1
ATOM 736 O O . THR A 1 97 ? 11.896 5.218 -4.077 1.00 96.31 97 THR A O 1
ATOM 739 N N . CYS A 1 98 ? 9.757 5.815 -4.416 1.00 97.50 98 CYS A N 1
ATOM 740 C CA . CYS A 1 98 ? 9.854 5.939 -5.869 1.00 97.50 98 CYS A CA 1
ATOM 741 C C . CYS A 1 98 ? 10.874 7.005 -6.278 1.00 97.50 98 CYS A C 1
ATOM 743 O O . CYS A 1 98 ? 11.665 6.776 -7.193 1.00 97.50 98 CYS A O 1
ATOM 745 N N . GLU A 1 99 ? 10.896 8.141 -5.577 1.00 97.44 99 GLU A N 1
ATOM 746 C CA . GLU A 1 99 ? 11.905 9.183 -5.769 1.00 97.44 99 GLU A CA 1
ATOM 747 C C . GLU A 1 99 ? 13.313 8.659 -5.452 1.00 97.44 99 GLU A C 1
ATOM 749 O O . GLU A 1 99 ? 14.222 8.786 -6.274 1.00 97.44 99 GLU A O 1
ATOM 754 N N . SER A 1 100 ? 13.486 7.995 -4.305 1.00 96.88 100 SER A N 1
ATOM 755 C CA . SER A 1 100 ? 14.779 7.467 -3.855 1.00 96.88 100 SER A CA 1
ATOM 756 C C . SER A 1 100 ? 15.379 6.446 -4.825 1.00 96.88 100 SER A C 1
ATOM 758 O O . SER A 1 100 ? 16.587 6.471 -5.073 1.00 96.88 100 SER A O 1
ATOM 760 N N . VAL A 1 101 ? 14.550 5.573 -5.403 1.00 96.62 101 VAL A N 1
ATOM 761 C CA . VAL A 1 101 ? 15.002 4.559 -6.368 1.00 96.62 101 VAL A CA 1
ATOM 762 C C . VAL A 1 101 ? 14.987 5.056 -7.816 1.00 96.62 101 VAL A C 1
ATOM 764 O O . VAL A 1 101 ? 15.316 4.291 -8.720 1.00 96.62 101 VAL A O 1
ATOM 767 N N . ASN A 1 102 ? 14.631 6.324 -8.061 1.00 97.50 102 ASN A N 1
ATOM 768 C CA . ASN A 1 102 ? 14.479 6.905 -9.397 1.00 97.50 102 ASN A CA 1
ATOM 769 C C . ASN A 1 102 ? 13.540 6.070 -10.297 1.00 97.50 102 ASN A C 1
ATOM 771 O O . ASN A 1 102 ? 13.889 5.708 -11.426 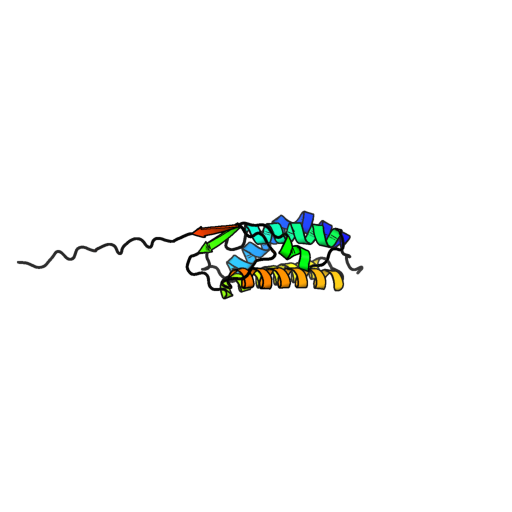1.00 97.50 102 ASN A O 1
ATOM 775 N N . ALA A 1 103 ? 12.364 5.713 -9.777 1.00 97.69 103 ALA A N 1
ATOM 776 C CA . ALA A 1 103 ? 11.345 4.967 -10.511 1.00 97.69 103 ALA A CA 1
ATOM 777 C C . ALA A 1 103 ? 10.834 5.753 -11.731 1.00 97.69 103 ALA A C 1
ATOM 779 O O . ALA A 1 103 ? 10.760 6.985 -11.721 1.00 97.69 103 ALA A O 1
ATOM 780 N N . ALA A 1 104 ? 10.469 5.035 -12.793 1.00 98.06 104 ALA A N 1
ATOM 781 C CA . ALA A 1 104 ? 9.836 5.640 -13.956 1.00 98.06 104 ALA A CA 1
ATOM 782 C C . ALA A 1 104 ? 8.462 6.245 -13.577 1.00 98.06 104 ALA A C 1
ATOM 784 O O . ALA A 1 104 ? 7.761 5.664 -12.741 1.00 98.06 104 ALA A O 1
ATOM 785 N N . PRO A 1 105 ? 8.045 7.388 -14.161 1.00 97.69 105 PRO A N 1
ATOM 786 C CA . PRO A 1 105 ? 6.821 8.085 -13.760 1.00 97.69 105 PRO A CA 1
ATOM 787 C C . PRO A 1 105 ? 5.562 7.220 -13.855 1.00 97.69 105 PRO A C 1
ATOM 789 O O . PRO A 1 105 ? 4.678 7.329 -13.011 1.00 97.69 105 PRO A O 1
ATOM 792 N N . GLU A 1 106 ? 5.494 6.332 -14.844 1.00 97.62 106 GLU A N 1
ATOM 793 C CA . GLU A 1 106 ? 4.402 5.378 -15.018 1.00 97.62 106 GLU A CA 1
ATOM 794 C C . GLU A 1 106 ? 4.332 4.336 -13.894 1.00 97.62 106 GLU A C 1
ATOM 796 O O . GLU A 1 106 ? 3.240 3.930 -13.505 1.00 97.62 106 GLU A O 1
ATOM 801 N N . VAL A 1 107 ? 5.476 3.941 -13.327 1.00 98.19 107 VAL A N 1
ATOM 802 C CA . VAL A 1 107 ? 5.535 3.013 -12.189 1.00 98.19 107 VAL A CA 1
ATOM 803 C C . VAL A 1 107 ? 5.076 3.716 -10.917 1.00 98.19 107 VAL A C 1
ATOM 805 O O . VAL A 1 107 ? 4.256 3.176 -10.176 1.00 98.19 107 VAL A O 1
ATOM 808 N N . SER A 1 108 ? 5.555 4.942 -10.691 1.00 98.00 108 SER A N 1
ATOM 809 C CA . SER A 1 108 ? 5.110 5.777 -9.574 1.00 98.00 108 SER A CA 1
ATOM 810 C C . SER A 1 108 ? 3.604 6.035 -9.648 1.00 98.00 108 SER A C 1
ATOM 812 O O . SER A 1 108 ? 2.902 5.840 -8.660 1.00 98.00 108 SER A O 1
ATOM 814 N N . GLY A 1 109 ? 3.090 6.401 -10.828 1.00 98.19 109 GLY A N 1
ATOM 815 C CA . GLY A 1 109 ? 1.659 6.600 -11.061 1.00 98.19 109 GLY A CA 1
ATOM 816 C C . GLY A 1 109 ? 0.845 5.342 -10.763 1.00 98.19 109 GLY A C 1
ATOM 817 O O . GLY A 1 109 ? -0.120 5.406 -10.008 1.00 98.19 109 GLY A O 1
ATOM 818 N N . TRP A 1 110 ? 1.293 4.183 -11.252 1.00 98.44 110 TRP A N 1
ATOM 819 C CA . TRP A 1 110 ? 0.639 2.901 -10.980 1.00 98.44 110 TRP A CA 1
ATOM 820 C C . TRP A 1 110 ? 0.549 2.592 -9.477 1.00 98.44 110 TRP A C 1
ATOM 822 O O . TRP A 1 110 ? -0.494 2.149 -8.994 1.00 98.44 110 TRP A O 1
ATOM 832 N N . LEU A 1 111 ? 1.622 2.843 -8.718 1.00 98.38 111 LEU A N 1
ATOM 833 C CA . LEU A 1 111 ? 1.655 2.594 -7.272 1.00 98.38 111 LEU A CA 1
ATOM 834 C C . LEU A 1 111 ? 0.728 3.543 -6.503 1.00 98.38 111 LEU A C 1
ATOM 836 O O . LEU A 1 111 ? 0.037 3.107 -5.582 1.00 98.38 111 LEU A O 1
ATOM 840 N N . LEU A 1 112 ? 0.676 4.817 -6.893 1.00 97.75 112 LEU A N 1
ATOM 841 C CA . LEU A 1 112 ? -0.224 5.799 -6.285 1.00 97.75 112 LEU A CA 1
ATOM 842 C C . LEU A 1 112 ? -1.695 5.494 -6.602 1.00 97.75 112 LEU A C 1
ATOM 844 O O . LEU A 1 112 ? -2.542 5.573 -5.711 1.00 97.75 112 LEU A O 1
ATOM 848 N N . ASP A 1 113 ? -1.996 5.047 -7.823 1.00 98.06 113 ASP A N 1
ATOM 849 C CA . ASP A 1 113 ? -3.334 4.581 -8.197 1.00 98.06 113 ASP A CA 1
ATOM 850 C C . ASP A 1 113 ? -3.754 3.355 -7.372 1.00 98.06 113 ASP A C 1
ATOM 852 O O . ASP A 1 113 ? -4.901 3.268 -6.925 1.00 98.06 113 ASP A O 1
ATOM 856 N N . ALA A 1 114 ? -2.829 2.425 -7.105 1.00 97.44 114 ALA A N 1
ATOM 857 C CA . ALA A 1 114 ? -3.089 1.269 -6.247 1.00 97.44 114 ALA A CA 1
ATOM 858 C C . ALA A 1 114 ? -3.425 1.684 -4.803 1.00 97.44 114 ALA A C 1
ATOM 860 O O . ALA A 1 114 ? -4.384 1.163 -4.223 1.00 97.44 114 ALA A O 1
ATOM 861 N N . VAL A 1 115 ? -2.687 2.646 -4.231 1.00 97.19 115 VAL A N 1
ATOM 862 C CA . VAL A 1 115 ? -2.998 3.226 -2.909 1.00 97.19 115 VAL A CA 1
ATOM 863 C C . VAL A 1 115 ? -4.372 3.887 -2.922 1.00 97.19 115 VAL A C 1
ATOM 865 O O . VAL A 1 115 ? -5.191 3.623 -2.040 1.00 97.19 115 VAL A O 1
ATOM 868 N N . GLY A 1 116 ? -4.658 4.704 -3.939 1.00 95.31 116 GLY A N 1
ATOM 869 C CA . GLY A 1 116 ? -5.949 5.368 -4.105 1.00 95.31 116 GLY A CA 1
ATOM 870 C C . GLY A 1 116 ? -7.110 4.374 -4.170 1.00 95.31 116 GLY A C 1
ATOM 871 O O . GLY A 1 116 ? -8.122 4.562 -3.490 1.00 95.31 116 GLY A O 1
ATOM 872 N N . GLY A 1 117 ? -6.940 3.279 -4.915 1.00 93.00 117 GLY A N 1
ATOM 873 C CA . GLY A 1 117 ? -7.903 2.183 -4.996 1.00 93.00 117 GLY A CA 1
ATOM 874 C C . GLY A 1 117 ? -8.151 1.512 -3.645 1.00 93.00 117 GLY A C 1
ATOM 875 O O . GLY A 1 117 ? -9.304 1.310 -3.271 1.00 93.00 117 GLY A O 1
ATOM 876 N N . CYS A 1 118 ? -7.098 1.237 -2.872 1.00 91.81 118 CYS A N 1
ATOM 877 C CA . CYS A 1 118 ? -7.239 0.647 -1.538 1.00 91.81 118 CYS A CA 1
ATOM 878 C C . CYS A 1 118 ? -7.895 1.613 -0.541 1.00 91.81 118 CYS A C 1
ATOM 880 O O . CYS A 1 118 ? -8.756 1.208 0.238 1.00 91.81 118 CYS A O 1
ATOM 882 N N . ARG A 1 119 ? -7.550 2.903 -0.601 1.00 91.19 119 ARG A N 1
ATOM 883 C CA . ARG A 1 119 ? -8.147 3.965 0.221 1.00 91.19 119 ARG A CA 1
ATOM 884 C C . ARG A 1 119 ? -9.647 4.108 -0.035 1.00 91.19 119 ARG A C 1
ATOM 886 O O . ARG A 1 119 ? -10.432 4.185 0.909 1.00 91.19 119 ARG A O 1
ATOM 893 N N . LEU A 1 120 ? -10.051 4.125 -1.306 1.00 88.94 120 LEU A N 1
ATOM 894 C CA . LEU A 1 120 ? -11.459 4.162 -1.707 1.00 88.94 120 LEU A CA 1
ATOM 895 C C . LEU A 1 120 ? -12.180 2.871 -1.323 1.00 88.94 120 LEU A C 1
ATOM 897 O O . LEU A 1 120 ? -13.228 2.925 -0.692 1.00 88.94 120 LEU A O 1
ATOM 901 N N . GLY A 1 121 ? -11.604 1.718 -1.651 1.00 86.38 121 GLY A N 1
ATOM 902 C CA . GLY A 1 121 ? -12.200 0.423 -1.357 1.00 86.38 121 GLY A CA 1
ATOM 903 C C . GLY A 1 121 ? -12.445 0.211 0.134 1.00 86.38 121 GLY A C 1
ATOM 904 O O . GLY A 1 121 ? -13.530 -0.217 0.529 1.00 86.38 121 GLY A O 1
ATOM 905 N N . LEU A 1 122 ? -11.478 0.594 0.973 1.00 82.44 122 LEU A N 1
ATOM 906 C CA . LEU A 1 122 ? -11.636 0.535 2.417 1.00 82.44 122 LEU A CA 1
ATOM 907 C C . LEU A 1 122 ? -12.777 1.466 2.851 1.00 82.44 122 LEU A C 1
ATOM 909 O O . LEU A 1 122 ? -13.670 1.003 3.544 1.00 82.44 122 LEU A O 1
ATOM 913 N N . ARG A 1 123 ? -12.834 2.723 2.373 1.00 80.44 123 ARG A N 1
ATOM 914 C CA . ARG A 1 123 ? -13.955 3.656 2.637 1.00 80.44 123 ARG A CA 1
ATOM 915 C C . ARG A 1 123 ? -15.331 3.067 2.300 1.00 80.44 123 ARG A C 1
ATOM 917 O O . ARG A 1 123 ? -16.281 3.269 3.054 1.00 80.44 123 ARG A O 1
ATOM 924 N N . GLU A 1 124 ? -15.443 2.338 1.192 1.00 80.25 124 GLU A N 1
ATOM 925 C CA . GLU A 1 124 ? -16.701 1.713 0.769 1.00 80.25 124 GLU A CA 1
ATOM 926 C C . GLU A 1 124 ? -17.138 0.555 1.680 1.00 80.25 124 GLU A C 1
ATOM 928 O O . GLU A 1 124 ? -18.340 0.329 1.809 1.00 80.25 124 GLU A O 1
ATOM 933 N N . LEU A 1 125 ? -16.216 -0.124 2.384 1.00 74.62 125 LEU A N 1
ATOM 934 C CA . LEU A 1 125 ? -16.576 -1.150 3.379 1.00 74.62 125 LEU A CA 1
ATOM 935 C C . LEU A 1 125 ? -17.442 -0.597 4.522 1.00 74.62 125 LEU A C 1
ATOM 937 O O . LEU A 1 125 ? -18.173 -1.359 5.151 1.00 74.62 125 LEU A O 1
ATOM 941 N N . TRP A 1 126 ? -17.396 0.714 4.783 1.00 69.69 126 TRP A N 1
ATOM 942 C CA . TRP A 1 126 ? -18.237 1.366 5.791 1.00 69.69 126 TRP A CA 1
ATOM 943 C C . TRP A 1 126 ? -19.650 1.706 5.309 1.00 69.69 126 TRP A C 1
ATOM 945 O O . TRP A 1 126 ? -20.467 2.147 6.120 1.00 69.69 126 TRP A O 1
ATOM 955 N N . LYS A 1 127 ? -19.978 1.528 4.022 1.00 69.31 127 LYS A N 1
ATOM 956 C CA . LYS A 1 127 ? -21.321 1.844 3.524 1.00 69.31 127 LYS A CA 1
ATOM 957 C C . LYS A 1 127 ? -22.283 0.675 3.762 1.00 69.31 127 LYS A C 1
ATOM 959 O O . LYS A 1 127 ? -22.050 -0.421 3.249 1.00 69.31 127 LYS A O 1
ATOM 964 N N . PRO A 1 128 ? -23.405 0.889 4.478 1.00 61.53 128 PRO A N 1
ATOM 965 C CA . PRO A 1 128 ? -24.429 -0.137 4.631 1.00 61.53 128 PRO A CA 1
ATOM 966 C C . PRO A 1 128 ? -24.930 -0.618 3.261 1.00 61.53 128 PRO A C 1
ATOM 968 O O . PRO A 1 128 ? -25.343 0.191 2.434 1.00 61.53 128 PRO A O 1
ATOM 971 N N . GLY A 1 129 ? -24.906 -1.933 3.027 1.00 61.41 129 GLY A N 1
ATOM 972 C CA . GLY A 1 129 ? -25.418 -2.547 1.795 1.00 61.41 129 GLY A CA 1
ATOM 973 C C . GLY A 1 129 ? -24.439 -2.603 0.616 1.00 61.41 129 GLY A C 1
ATOM 974 O O . GLY A 1 129 ? -24.826 -3.082 -0.448 1.00 61.41 129 GLY A O 1
ATOM 975 N N . ALA A 1 130 ? -23.186 -2.165 0.780 1.00 60.72 130 ALA A N 1
ATOM 976 C CA . ALA A 1 130 ? -22.152 -2.383 -0.228 1.00 60.72 130 ALA A CA 1
ATOM 977 C C . ALA A 1 130 ? -21.700 -3.856 -0.233 1.00 60.72 130 ALA A C 1
ATOM 979 O O . ALA A 1 130 ? -21.411 -4.429 0.818 1.00 60.72 130 ALA A O 1
ATOM 980 N N . ALA A 1 131 ? -21.622 -4.471 -1.416 1.00 60.06 131 ALA A N 1
ATOM 981 C CA . ALA A 1 131 ? -20.941 -5.749 -1.606 1.00 60.06 131 ALA A CA 1
ATOM 982 C C . ALA A 1 131 ? -19.463 -5.453 -1.913 1.00 60.06 131 ALA A C 1
ATOM 984 O O . ALA A 1 131 ? -19.181 -4.884 -2.970 1.00 60.06 131 ALA A O 1
ATOM 985 N N . PRO A 1 132 ? -18.517 -5.757 -1.011 1.00 62.81 132 PRO A N 1
ATOM 986 C CA . PRO A 1 132 ? -17.129 -5.396 -1.241 1.00 62.81 132 PRO A CA 1
ATOM 987 C C . PRO A 1 132 ? -16.484 -6.263 -2.322 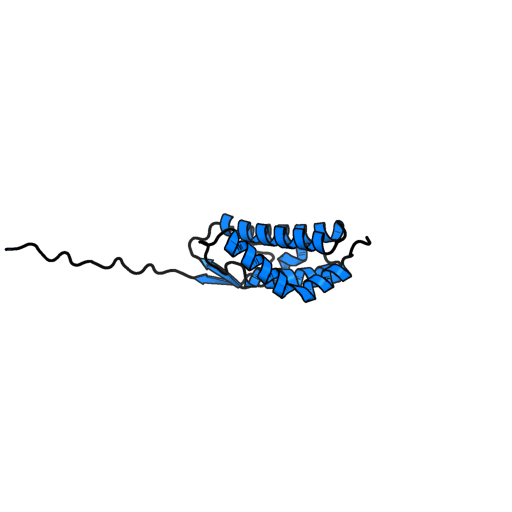1.00 62.81 132 PRO A C 1
ATOM 989 O O . PRO A 1 132 ? -16.654 -7.479 -2.345 1.00 62.81 132 PRO A O 1
ATOM 992 N N . GLU A 1 133 ? -15.681 -5.636 -3.184 1.00 67.38 133 GLU A N 1
ATOM 993 C CA . GLU A 1 133 ? -14.848 -6.331 -4.178 1.00 67.38 133 GLU A CA 1
ATOM 994 C C . GLU A 1 133 ? -13.555 -6.928 -3.579 1.00 67.38 133 GLU A C 1
ATOM 996 O O . GLU A 1 133 ? -12.718 -7.415 -4.331 1.00 67.38 133 GLU A O 1
ATOM 1001 N N . ALA A 1 134 ? -13.372 -6.884 -2.252 1.00 63.59 134 ALA A N 1
ATOM 1002 C CA . ALA A 1 134 ? -12.185 -7.362 -1.536 1.00 63.59 134 ALA A CA 1
ATOM 1003 C C . ALA A 1 134 ? -12.562 -8.148 -0.269 1.00 63.59 134 ALA A C 1
ATOM 1005 O O . ALA A 1 134 ? -13.628 -7.928 0.313 1.00 63.59 134 ALA A O 1
ATOM 1006 N N . ILE A 1 135 ? -11.668 -9.034 0.188 1.00 62.97 135 ILE A N 1
ATOM 1007 C CA . ILE A 1 135 ? -11.846 -9.808 1.426 1.00 62.97 135 ILE A CA 1
ATOM 1008 C C . ILE A 1 135 ? -11.014 -9.169 2.539 1.00 62.97 135 ILE A C 1
ATOM 1010 O O . ILE A 1 135 ? -9.810 -9.387 2.633 1.00 62.97 135 ILE A O 1
ATOM 1014 N N . VAL A 1 136 ? -11.666 -8.426 3.432 1.00 64.31 136 VAL A N 1
ATOM 1015 C CA . VAL A 1 136 ? -11.020 -7.847 4.618 1.00 64.31 136 VAL A CA 1
ATOM 1016 C C . VAL A 1 136 ? -11.511 -8.562 5.872 1.00 64.31 136 VAL A C 1
ATOM 1018 O O . VAL A 1 136 ? -12.708 -8.582 6.156 1.00 64.31 136 VAL A O 1
ATOM 1021 N N . THR A 1 137 ? -10.586 -9.126 6.652 1.00 62.28 137 THR A N 1
ATOM 1022 C CA . THR A 1 137 ? -10.907 -9.741 7.945 1.00 62.28 137 THR A CA 1
ATOM 1023 C C . THR A 1 137 ? -10.734 -8.694 9.042 1.00 62.28 137 THR A C 1
ATOM 1025 O O . THR A 1 137 ? -9.615 -8.337 9.411 1.00 62.28 137 THR A O 1
ATOM 1028 N N . ALA A 1 138 ? -11.838 -8.185 9.584 1.00 60.56 138 ALA A N 1
ATOM 1029 C CA . ALA A 1 138 ? -11.802 -7.226 10.685 1.00 60.56 138 ALA A CA 1
ATOM 1030 C C . ALA A 1 138 ? -11.811 -7.942 12.046 1.00 60.56 138 ALA A C 1
ATOM 1032 O O . ALA A 1 138 ? -12.703 -8.738 12.337 1.00 60.56 138 ALA A O 1
ATOM 1033 N N . LEU A 1 139 ? -10.836 -7.628 12.901 1.00 58.62 139 LEU A N 1
ATOM 1034 C CA . LEU A 1 139 ? -10.866 -7.963 14.323 1.00 58.62 139 LEU A CA 1
ATOM 1035 C C . LEU A 1 139 ? -11.366 -6.741 15.094 1.00 58.62 139 LEU A C 1
ATOM 1037 O O . LEU A 1 139 ? -10.651 -5.745 15.223 1.00 58.62 139 LEU A O 1
ATOM 1041 N N . VAL A 1 140 ? -12.598 -6.819 15.596 1.00 57.53 140 VAL A N 1
ATOM 1042 C CA . VAL A 1 140 ? -13.234 -5.733 16.352 1.00 57.53 140 VAL A CA 1
ATOM 1043 C C . VAL A 1 140 ? -12.878 -5.846 17.828 1.00 57.53 140 VAL A C 1
ATOM 1045 O O . VAL A 1 140 ? -13.124 -6.875 18.456 1.00 57.53 140 VAL A O 1
ATOM 1048 N N . PHE A 1 141 ? -12.321 -4.773 18.387 1.00 57.12 141 PHE A N 1
ATOM 1049 C CA . PHE A 1 141 ? -12.018 -4.671 19.811 1.00 57.12 141 PHE A CA 1
ATOM 1050 C C . PHE A 1 141 ? -13.010 -3.709 20.468 1.00 57.12 141 PHE A C 1
ATOM 1052 O O . PHE A 1 141 ? -13.081 -2.533 20.116 1.00 57.12 141 PHE A O 1
ATOM 1059 N N . SER A 1 142 ? -13.768 -4.209 21.442 1.00 49.44 142 SER A N 1
ATOM 1060 C CA . SER A 1 142 ? -14.555 -3.385 22.359 1.00 49.44 142 SER A CA 1
ATOM 1061 C C . SER A 1 142 ? -13.683 -3.057 23.568 1.00 49.44 142 SER A C 1
ATOM 1063 O O . SER A 1 142 ? -13.230 -3.958 24.275 1.00 49.44 142 SER A O 1
ATOM 1065 N N . SER A 1 143 ? -13.435 -1.771 23.819 1.00 52.19 143 SER A N 1
ATOM 1066 C CA . SER A 1 143 ? -12.975 -1.336 25.134 1.00 52.19 143 SER A CA 1
ATOM 1067 C C . SER A 1 143 ? -14.188 -1.285 26.063 1.00 52.19 143 SER A C 1
ATOM 1069 O O . SER A 1 143 ? -15.087 -0.463 25.906 1.00 52.19 143 SER A O 1
ATOM 1071 N N . VAL A 1 144 ? -14.239 -2.182 27.048 1.00 44.31 144 VAL A N 1
ATOM 1072 C CA . VAL A 1 144 ? -15.107 -1.981 28.211 1.00 44.31 144 VAL A CA 1
ATOM 1073 C C . VAL A 1 144 ? -14.387 -0.960 29.085 1.00 44.31 144 VAL A C 1
ATOM 1075 O O . VAL A 1 144 ? -13.344 -1.271 29.659 1.00 44.31 144 VAL A O 1
ATOM 1078 N N . ALA A 1 145 ? -14.889 0.274 29.148 1.00 46.00 145 ALA A N 1
ATOM 1079 C CA . ALA A 1 145 ? -14.403 1.232 30.135 1.00 46.00 145 ALA A CA 1
ATOM 1080 C C . ALA A 1 145 ? -14.595 0.618 31.538 1.00 46.00 145 ALA A C 1
ATOM 1082 O O . ALA A 1 145 ? -15.700 0.147 31.830 1.00 46.00 145 ALA A O 1
ATOM 1083 N N . PRO A 1 146 ? -13.566 0.573 32.406 1.00 53.28 146 PRO A N 1
ATOM 1084 C CA . PRO A 1 146 ? -13.767 0.130 33.777 1.00 53.28 146 PRO A CA 1
ATOM 1085 C C . PRO A 1 146 ? -14.793 1.059 34.447 1.00 53.28 146 PRO A C 1
ATOM 1087 O O . PRO A 1 146 ? -14.746 2.273 34.222 1.00 53.28 146 PRO A O 1
ATOM 1090 N N . PRO A 1 147 ? -15.748 0.519 35.228 1.00 54.16 147 PRO A N 1
ATOM 1091 C CA . PRO A 1 147 ? -16.742 1.343 35.901 1.00 54.16 147 PRO A CA 1
ATOM 1092 C C . PRO A 1 147 ? -16.033 2.386 36.775 1.00 54.16 147 PRO A C 1
ATOM 1094 O O . PRO A 1 147 ? -14.990 2.067 37.357 1.00 54.16 147 PRO A O 1
ATOM 1097 N N . PRO A 1 148 ? -16.569 3.617 36.883 1.00 54.94 148 PRO A N 1
ATOM 1098 C CA . PRO A 1 148 ? -15.972 4.634 37.732 1.00 54.94 148 PRO A CA 1
ATOM 1099 C C . PRO A 1 148 ? -15.842 4.065 39.143 1.00 54.94 148 PRO A C 1
ATOM 1101 O O . PRO A 1 148 ? -16.823 3.604 39.735 1.00 54.94 148 PRO A O 1
ATOM 1104 N N . SER A 1 149 ? -14.616 4.046 39.663 1.00 60.84 149 SER A N 1
ATOM 1105 C CA . SER A 1 149 ? -14.343 3.658 41.040 1.00 60.84 149 SER A CA 1
ATOM 1106 C C . SER A 1 149 ? -15.174 4.554 41.950 1.00 60.84 149 SER A C 1
ATOM 1108 O O . SER A 1 149 ? -14.904 5.750 42.042 1.00 60.84 149 SER A O 1
ATOM 1110 N N . ARG A 1 150 ? -16.197 3.980 42.598 1.00 52.91 150 ARG A N 1
ATOM 1111 C CA . ARG A 1 150 ? -16.925 4.627 43.693 1.00 52.91 150 ARG A CA 1
ATOM 1112 C C . ARG A 1 150 ? -15.902 4.928 44.786 1.00 52.91 150 ARG A C 1
ATOM 1114 O O . ARG A 1 150 ? -15.540 4.038 45.549 1.00 52.91 150 ARG A O 1
ATOM 1121 N N . HIS A 1 151 ? -15.368 6.145 44.808 1.00 52.91 151 HIS A N 1
ATOM 1122 C CA . HIS A 1 151 ? -14.763 6.668 46.021 1.00 52.91 151 HIS A CA 1
ATOM 1123 C C . HIS A 1 151 ? -15.890 6.778 47.038 1.00 52.91 151 HIS A C 1
ATOM 1125 O O . HIS A 1 151 ? -16.925 7.377 46.751 1.00 52.91 151 HIS A O 1
ATOM 1131 N N . GLY A 1 152 ? -15.716 6.064 48.149 1.00 48.88 152 GLY A N 1
ATOM 1132 C CA . GLY A 1 152 ? -16.666 6.017 49.243 1.00 48.88 152 GLY A CA 1
ATOM 1133 C C . GLY A 1 152 ? -16.935 7.423 49.743 1.00 48.88 152 GLY A C 1
ATOM 1134 O O . GLY A 1 152 ? -16.042 8.096 50.249 1.00 48.88 152 GLY A O 1
ATOM 1135 N N . GLU A 1 153 ? -18.174 7.845 49.559 1.00 51.09 153 GLU A N 1
ATOM 1136 C CA . GLU A 1 153 ? -18.799 8.890 50.342 1.00 51.09 153 GLU A CA 1
ATOM 1137 C C . GLU A 1 153 ? -19.335 8.184 51.590 1.00 51.09 153 GLU A C 1
ATOM 1139 O O . GLU A 1 153 ? -20.459 7.696 51.609 1.00 51.09 153 GLU A O 1
ATOM 1144 N N . ASP A 1 154 ? -18.458 8.023 52.576 1.00 54.59 154 ASP A N 1
ATOM 1145 C CA . ASP A 1 154 ? -18.805 7.722 53.962 1.00 54.59 154 ASP A CA 1
ATOM 1146 C C . ASP A 1 154 ? -17.955 8.677 54.794 1.00 54.59 154 ASP A C 1
ATOM 1148 O O . ASP A 1 154 ? -16.770 8.442 55.002 1.00 54.59 154 ASP A O 1
ATOM 1152 N N . ASP A 1 155 ? -18.541 9.830 55.115 1.00 48.50 155 ASP A N 1
ATOM 1153 C CA . ASP A 1 155 ? -18.356 10.516 56.396 1.00 48.50 155 ASP A CA 1
ATOM 1154 C C . ASP A 1 155 ? -19.270 11.750 56.444 1.00 48.50 155 ASP A C 1
ATOM 1156 O O . ASP A 1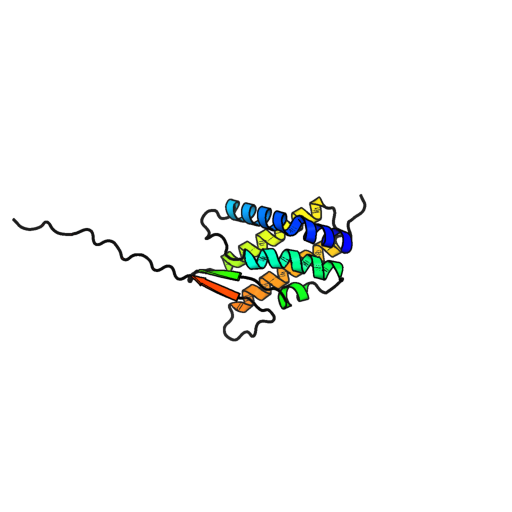 155 ? -18.879 12.907 56.300 1.00 48.50 155 ASP A O 1
ATOM 1160 N N . THR A 1 156 ? -20.552 11.492 56.680 1.00 52.22 156 THR A N 1
ATOM 1161 C CA . THR A 1 156 ? -21.341 12.342 57.574 1.00 52.22 156 THR A CA 1
ATOM 1162 C C . THR A 1 156 ? -22.152 11.425 58.477 1.00 52.22 156 THR A C 1
ATOM 1164 O O . THR A 1 156 ? -23.038 10.729 58.000 1.00 52.22 156 THR A O 1
ATOM 1167 N N . VAL A 1 157 ? -21.810 11.390 59.768 1.00 49.50 157 VAL A N 1
ATOM 1168 C CA . VAL A 1 157 ? -22.690 11.700 60.915 1.00 49.50 157 VAL A CA 1
ATOM 1169 C C . VAL A 1 157 ? -21.944 11.344 62.210 1.00 49.50 157 VAL A C 1
ATOM 1171 O O . VAL A 1 157 ? -21.867 10.176 62.593 1.00 49.50 157 VAL A O 1
ATOM 1174 N N . SER A 1 158 ? -21.447 12.362 62.916 1.00 50.59 158 SER A N 1
ATOM 1175 C CA . SER A 1 158 ? -21.819 12.706 64.307 1.00 50.59 158 SER A CA 1
ATOM 1176 C C . SER A 1 158 ? -21.063 13.949 64.759 1.00 50.59 158 SER A C 1
ATOM 1178 O O . SER A 1 158 ? -19.816 13.936 64.679 1.00 50.59 158 SER A O 1
#

pLDDT: mean 83.4, std 16.15, range [44.31, 98.44]

Organism: NCBI:txid2590199

Secondary structure (DSSP, 8-state):
-PPB-HHHHHHHHHHHHHHHHHHHHHHHHHH-TTSPTTSSHHHHHHHHHHHHHHHHTT--THHHHHT-EEEEEEETT--HHHHHHHHHHHHHHHHHHHHHTTB-HHHHHHHHHHHHHHHHHHHHHTSTT---SSEEEEEEE---PPPP----------

Foldseek 3Di:
DDADALQRVLVVLQVCLVVLLVQLQVVCCVVPVPDDPDQCSFQSSQLSNLLSVCSNVVHQLLVSALEREGEGEAEPDDDLVVLLVSLVSSLVSLLVVSVVRRHDPVSNVRSNVNSVSNSVLVVQVPDPPDDGSYDYDYDYDYDPDDPPPPPDPPDDDD